Protein AF-A0A926EAJ8-F1 (afdb_monomer_lite)

Sequence (143 aa):
MRILDEQGHELQEQEIDYNTGYVEKEKILVARHKAVEGVEEKGHWETVAEYANGGKDVEWVVDVPGVEEKDAWDEYEDILRFKVFSAEELAQAEITALKQKLSDTDYIAIKIAEGVSTWEEYPEMKVQRQAWRDEINRLEATS

Structure (mmCIF, N/CA/C/O backbone):
data_AF-A0A926EAJ8-F1
#
_entry.id   AF-A0A926EAJ8-F1
#
loop_
_atom_site.group_PDB
_atom_site.id
_atom_site.type_symbol
_atom_site.label_atom_id
_atom_site.label_alt_id
_atom_site.label_comp_id
_atom_site.label_asym_id
_atom_site.label_entity_id
_atom_site.label_seq_id
_atom_site.pdbx_PDB_ins_code
_atom_site.Cartn_x
_atom_site.Cartn_y
_atom_site.Cartn_z
_atom_site.occupancy
_atom_site.B_iso_or_equiv
_atom_site.auth_seq_id
_atom_site.auth_comp_id
_atom_site.auth_asym_id
_atom_site.auth_atom_id
_atom_site.pdbx_PDB_model_num
ATOM 1 N N . MET A 1 1 ? -1.623 -2.623 17.839 1.00 87.94 1 MET A N 1
ATOM 2 C CA . MET A 1 1 ? -2.639 -2.206 16.852 1.00 87.94 1 MET A CA 1
ATOM 3 C C . MET A 1 1 ? -2.772 -3.363 15.886 1.00 87.94 1 MET A C 1
ATOM 5 O O . MET A 1 1 ? -1.735 -3.859 15.459 1.00 87.94 1 MET A O 1
ATOM 9 N N . ARG A 1 2 ? -3.987 -3.863 15.660 1.00 94.31 2 ARG A N 1
ATOM 10 C CA . ARG A 1 2 ? -4.218 -5.042 14.813 1.00 94.31 2 ARG A CA 1
ATOM 11 C C . ARG A 1 2 ? -4.124 -4.644 13.344 1.00 94.31 2 ARG A C 1
ATOM 13 O O . ARG A 1 2 ? -4.494 -3.517 13.013 1.00 94.31 2 ARG A O 1
ATOM 20 N N . ILE A 1 3 ? -3.632 -5.545 12.498 1.00 96.50 3 ILE A N 1
ATOM 21 C CA . ILE A 1 3 ? -3.625 -5.358 11.046 1.00 96.50 3 ILE A CA 1
ATOM 22 C C . ILE A 1 3 ? -4.629 -6.330 10.451 1.00 96.50 3 ILE A C 1
ATOM 24 O O . ILE A 1 3 ? -4.547 -7.522 10.724 1.00 96.50 3 ILE A O 1
ATOM 28 N N . LEU A 1 4 ? -5.580 -5.826 9.675 1.00 96.88 4 LEU A N 1
ATOM 29 C CA . LEU A 1 4 ? -6.598 -6.635 9.021 1.00 96.88 4 LEU A CA 1
ATOM 30 C C . LEU A 1 4 ? -6.480 -6.514 7.500 1.00 96.88 4 LEU A C 1
ATOM 32 O O . LEU A 1 4 ? -6.187 -5.431 6.997 1.00 96.88 4 LEU A O 1
ATOM 36 N N . ASP A 1 5 ? -6.756 -7.589 6.769 1.00 95.62 5 ASP A N 1
ATOM 37 C CA . ASP A 1 5 ? -6.962 -7.539 5.318 1.00 95.62 5 ASP A CA 1
ATOM 38 C C . ASP A 1 5 ? -8.300 -6.856 4.959 1.00 95.62 5 ASP A C 1
ATOM 40 O O . ASP A 1 5 ? -9.076 -6.443 5.830 1.00 95.62 5 ASP A O 1
ATOM 44 N N . GLU A 1 6 ? -8.598 -6.729 3.667 1.00 92.69 6 GLU A N 1
ATOM 45 C CA . GLU A 1 6 ? -9.850 -6.132 3.180 1.00 92.69 6 GLU A CA 1
ATOM 46 C C . GLU A 1 6 ? -11.105 -6.933 3.565 1.00 92.69 6 GLU A C 1
ATOM 48 O O . GLU A 1 6 ? -12.206 -6.383 3.601 1.00 92.69 6 GLU A O 1
ATOM 53 N N . GLN A 1 7 ? -10.956 -8.220 3.883 1.00 93.81 7 GLN A N 1
ATOM 54 C CA . GLN A 1 7 ? -12.033 -9.111 4.310 1.00 93.81 7 GLN A CA 1
ATOM 55 C C . GLN A 1 7 ? -12.205 -9.143 5.841 1.00 93.81 7 GLN A C 1
ATOM 57 O O . GLN A 1 7 ? -13.194 -9.684 6.336 1.00 93.81 7 GLN A O 1
ATOM 62 N N . GLY A 1 8 ? -11.290 -8.525 6.595 1.00 93.12 8 GLY A N 1
ATOM 63 C CA . GLY A 1 8 ? -11.295 -8.483 8.055 1.00 93.12 8 GLY A CA 1
ATOM 64 C C . GLY A 1 8 ? -10.521 -9.609 8.742 1.00 93.12 8 GLY A C 1
ATOM 65 O O . GLY A 1 8 ? -10.629 -9.730 9.963 1.00 93.12 8 GLY A O 1
ATOM 66 N N . HIS A 1 9 ? -9.747 -10.417 8.015 1.00 94.81 9 HIS A N 1
ATOM 67 C CA . HIS A 1 9 ? -8.840 -11.384 8.631 1.00 94.81 9 HIS A CA 1
ATOM 68 C C . HIS A 1 9 ? -7.605 -10.687 9.179 1.00 94.81 9 HIS A C 1
ATOM 70 O O . HIS A 1 9 ? -7.073 -9.760 8.576 1.00 94.81 9 HIS A O 1
ATOM 76 N N . GLU A 1 10 ? -7.140 -11.153 10.330 1.00 95.88 10 GLU A N 1
ATOM 77 C CA . GLU A 1 10 ? -5.962 -10.597 10.977 1.00 95.88 10 GLU A CA 1
ATOM 78 C C . GLU A 1 10 ? -4.683 -11.102 10.310 1.00 95.88 10 GLU A C 1
ATOM 80 O O . GLU A 1 10 ? -4.503 -12.306 10.139 1.00 95.88 10 GLU A O 1
ATOM 85 N N . LEU A 1 11 ? -3.812 -10.163 9.948 1.00 95.75 11 LEU A N 1
ATOM 86 C CA . LEU A 1 11 ? -2.519 -10.406 9.323 1.00 95.75 11 LEU A CA 1
ATOM 87 C C . LEU A 1 11 ? -1.394 -10.119 10.316 1.00 95.75 11 LEU A C 1
ATOM 89 O O . LEU A 1 11 ? -1.454 -9.161 11.094 1.00 95.75 11 LEU A O 1
ATOM 93 N N . GLN A 1 12 ? -0.334 -10.916 10.251 1.00 95.25 12 GLN A N 1
ATOM 94 C CA . GLN A 1 12 ? 0.931 -10.599 10.901 1.00 95.25 12 GLN A CA 1
ATOM 95 C C . GLN A 1 12 ? 1.746 -9.639 10.036 1.00 95.25 12 GLN A C 1
ATOM 97 O O . GLN A 1 12 ? 1.684 -9.664 8.810 1.00 95.25 12 GLN A O 1
ATOM 102 N N . GLU A 1 13 ? 2.587 -8.821 10.667 1.00 89.94 13 GLU A N 1
ATOM 103 C CA . GLU A 1 13 ? 3.431 -7.859 9.947 1.00 89.94 13 GLU A CA 1
ATOM 104 C C . GLU A 1 13 ? 4.377 -8.538 8.939 1.00 89.94 13 GLU A C 1
ATOM 106 O O . GLU A 1 13 ? 4.680 -7.968 7.896 1.00 89.94 13 GLU A O 1
ATOM 111 N N . GLN A 1 14 ? 4.801 -9.780 9.205 1.00 93.06 14 GLN A N 1
ATOM 112 C CA . GLN A 1 14 ? 5.658 -10.555 8.300 1.00 93.06 14 GLN A CA 1
ATOM 113 C C . GLN A 1 14 ? 4.928 -11.079 7.054 1.00 93.06 14 GLN A C 1
ATOM 115 O O . GLN A 1 14 ? 5.586 -11.489 6.102 1.00 93.06 14 GLN A O 1
ATOM 120 N N . GLU A 1 15 ? 3.594 -11.099 7.059 1.00 90.69 15 GLU A N 1
ATOM 121 C CA . GLU A 1 15 ? 2.772 -11.572 5.936 1.00 90.69 15 GLU A CA 1
ATOM 122 C C . GLU A 1 15 ? 2.474 -10.454 4.925 1.00 90.69 15 GLU A C 1
ATOM 124 O O . GLU A 1 15 ? 1.954 -10.718 3.842 1.00 90.69 15 GLU A O 1
ATOM 129 N N . ILE A 1 16 ? 2.814 -9.206 5.260 1.00 93.06 16 ILE A N 1
ATOM 130 C CA . ILE A 1 16 ? 2.523 -8.028 4.444 1.00 93.06 16 ILE A CA 1
ATOM 131 C C . ILE A 1 16 ? 3.627 -7.821 3.408 1.00 93.06 16 ILE A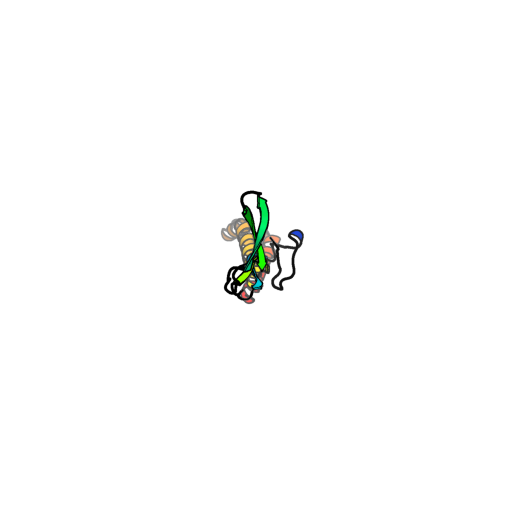 C 1
ATOM 133 O O . ILE A 1 16 ? 4.770 -7.511 3.748 1.00 93.06 16 ILE A O 1
ATOM 137 N N . ASP A 1 17 ? 3.264 -7.909 2.129 1.00 93.50 17 ASP A N 1
ATOM 138 C CA . ASP A 1 17 ? 4.128 -7.479 1.032 1.00 93.50 17 ASP A CA 1
ATOM 139 C C . ASP A 1 17 ? 3.763 -6.060 0.580 1.00 93.50 17 ASP A C 1
ATOM 141 O O . ASP A 1 17 ? 2.806 -5.842 -0.170 1.00 93.50 17 ASP A O 1
ATOM 145 N N . TYR A 1 18 ? 4.574 -5.089 0.999 1.00 91.69 18 TYR A N 1
ATOM 146 C CA . TYR A 1 18 ? 4.423 -3.676 0.639 1.00 91.69 18 TYR A CA 1
ATOM 147 C C . TYR A 1 18 ? 4.667 -3.372 -0.849 1.00 91.69 18 TYR A C 1
ATOM 149 O O . TYR A 1 18 ? 4.393 -2.261 -1.295 1.00 91.69 18 TYR A O 1
ATOM 157 N N . ASN A 1 19 ? 5.158 -4.330 -1.642 1.00 90.56 19 ASN A N 1
ATOM 158 C CA . ASN A 1 19 ? 5.197 -4.183 -3.101 1.00 90.56 19 ASN A CA 1
ATOM 159 C C . ASN A 1 19 ? 3.827 -4.449 -3.740 1.00 90.56 19 ASN A C 1
ATOM 161 O O . ASN A 1 19 ? 3.594 -4.060 -4.881 1.00 90.56 19 ASN A O 1
ATOM 165 N N . THR A 1 20 ? 2.929 -5.120 -3.014 1.00 91.81 20 THR A N 1
ATOM 166 C CA . THR A 1 20 ? 1.592 -5.497 -3.495 1.00 91.81 20 THR A CA 1
ATOM 167 C C . THR A 1 20 ? 0.479 -4.654 -2.891 1.00 91.81 20 THR A C 1
ATOM 169 O O . THR A 1 20 ? -0.654 -4.739 -3.351 1.00 91.81 20 THR A O 1
ATOM 172 N N . GLY A 1 21 ? 0.777 -3.824 -1.894 1.00 94.88 21 GLY A N 1
ATOM 173 C CA . GLY A 1 21 ? -0.218 -2.991 -1.240 1.00 94.88 21 GLY A CA 1
ATOM 174 C C . GLY A 1 21 ? 0.367 -2.081 -0.172 1.00 94.88 21 GLY A C 1
ATOM 175 O O . GLY A 1 21 ? 1.579 -1.915 -0.046 1.00 94.88 21 GLY A O 1
ATOM 176 N N . TYR A 1 22 ? -0.512 -1.500 0.633 1.00 94.88 22 TYR A N 1
ATOM 177 C CA . TYR A 1 22 ? -0.151 -0.588 1.711 1.00 94.88 22 TYR A CA 1
ATOM 178 C C . TYR A 1 22 ? -1.090 -0.741 2.905 1.00 94.88 22 TYR A C 1
ATOM 180 O O . TYR A 1 22 ? -2.172 -1.312 2.803 1.00 94.88 22 TYR A O 1
ATOM 188 N N . VAL A 1 23 ? -0.672 -0.224 4.060 1.00 96.38 23 VAL A N 1
ATOM 189 C CA . VAL A 1 23 ? -1.501 -0.197 5.269 1.00 96.38 23 VAL A CA 1
ATOM 190 C C . VAL A 1 23 ? -2.069 1.198 5.504 1.00 96.38 23 VAL A C 1
ATOM 192 O O . VAL A 1 23 ? -1.359 2.198 5.400 1.00 96.38 23 VAL A O 1
ATOM 195 N N . GLU A 1 24 ? -3.345 1.272 5.860 1.00 96.75 24 GLU A N 1
ATOM 196 C CA . GLU A 1 24 ? -4.050 2.514 6.174 1.00 96.75 24 GLU A CA 1
ATOM 197 C C . GLU A 1 24 ? -4.682 2.435 7.567 1.00 96.75 24 GLU A C 1
ATOM 199 O O . GLU A 1 24 ? -5.133 1.378 7.993 1.00 96.75 24 GLU A O 1
ATOM 204 N N . LYS A 1 25 ? -4.717 3.545 8.312 1.00 97.44 25 LYS A N 1
ATOM 205 C CA . LYS A 1 25 ? -5.389 3.580 9.619 1.00 97.44 25 LYS A CA 1
ATOM 206 C C . LYS A 1 25 ? -6.901 3.598 9.436 1.00 97.44 25 LYS A C 1
ATOM 208 O O . LYS A 1 25 ? -7.422 4.434 8.704 1.00 97.44 25 LYS A O 1
ATOM 213 N N . GLU A 1 26 ? -7.599 2.751 10.175 1.00 97.06 26 GLU A N 1
ATOM 214 C CA . GLU A 1 26 ? -9.057 2.641 10.129 1.00 97.06 26 GLU A CA 1
ATOM 215 C C . GLU A 1 26 ? -9.615 2.429 11.543 1.00 97.06 26 GLU A C 1
ATOM 217 O O . GLU A 1 26 ? -8.890 2.025 12.451 1.00 97.06 26 GLU A O 1
ATOM 222 N N . LYS A 1 27 ? -10.906 2.714 11.739 1.00 95.94 27 LYS A N 1
ATOM 223 C CA . LYS A 1 27 ? -11.638 2.367 12.960 1.00 95.94 27 LYS A CA 1
ATOM 224 C C . LYS A 1 27 ? -12.752 1.389 12.630 1.00 95.94 27 LYS A C 1
ATOM 226 O O . LYS A 1 27 ? -13.559 1.677 11.748 1.00 95.94 27 LYS A O 1
ATOM 231 N N . ILE A 1 28 ? -12.841 0.290 13.370 1.00 95.00 28 ILE A N 1
ATOM 232 C CA . ILE A 1 28 ? -13.940 -0.674 13.237 1.00 95.00 28 ILE A CA 1
ATOM 233 C C . ILE A 1 28 ? -14.889 -0.568 14.426 1.00 95.00 28 ILE A C 1
ATOM 235 O O . ILE A 1 28 ? -14.448 -0.374 15.556 1.00 95.00 28 ILE A O 1
ATOM 239 N N . LEU A 1 29 ? -16.194 -0.685 14.174 1.00 95.00 29 LEU A N 1
ATOM 240 C CA . LEU A 1 29 ? -17.206 -0.786 15.225 1.00 95.00 29 LEU A CA 1
ATOM 241 C C . LEU A 1 29 ? -17.125 -2.180 15.856 1.00 95.00 29 LEU A C 1
ATOM 243 O O . LEU A 1 29 ? -17.383 -3.177 15.182 1.00 95.00 29 LEU A O 1
ATOM 247 N N . VAL A 1 30 ? -16.789 -2.243 17.140 1.00 94.50 30 VAL A N 1
ATOM 248 C CA . VAL A 1 30 ? -16.633 -3.498 17.887 1.00 94.50 30 VAL A CA 1
ATOM 249 C C . VAL A 1 30 ? -17.929 -3.882 18.586 1.00 94.50 30 VAL A C 1
ATOM 251 O O . VAL A 1 30 ? -18.328 -5.045 18.564 1.00 94.50 30 VAL A O 1
ATOM 254 N N . ALA A 1 31 ? -18.611 -2.910 19.192 1.00 96.50 31 ALA A N 1
ATOM 255 C CA . ALA A 1 31 ? -19.841 -3.158 19.929 1.00 96.50 31 ALA A CA 1
ATOM 256 C C . ALA A 1 31 ? -20.783 -1.959 19.881 1.00 96.50 31 ALA A C 1
ATOM 258 O O . ALA A 1 31 ? -20.362 -0.804 19.871 1.00 96.50 31 ALA A O 1
ATOM 259 N N . ARG A 1 32 ? -22.082 -2.259 19.895 1.00 96.81 32 ARG A N 1
ATOM 260 C CA . ARG A 1 32 ? -23.144 -1.271 20.059 1.00 96.81 32 ARG A CA 1
ATOM 261 C C . ARG A 1 32 ? -23.805 -1.480 21.408 1.00 96.81 32 ARG A C 1
ATOM 263 O O . ARG A 1 32 ? -24.437 -2.511 21.641 1.00 96.81 32 ARG A O 1
ATOM 270 N N . HIS A 1 33 ? -23.663 -0.498 22.280 1.00 96.31 33 HIS A N 1
ATOM 271 C CA . HIS A 1 33 ? -24.200 -0.515 23.630 1.00 96.31 33 HIS A CA 1
ATOM 272 C C . HIS A 1 33 ? -25.541 0.213 23.653 1.00 96.31 33 HIS A C 1
ATOM 274 O O . HIS A 1 33 ? -25.702 1.284 23.066 1.00 96.31 33 HIS A O 1
ATOM 280 N N . LYS A 1 34 ? -26.542 -0.396 24.294 1.00 96.81 34 LYS A N 1
ATOM 281 C CA . LYS A 1 34 ? -27.858 0.232 24.472 1.00 96.81 34 LYS A CA 1
ATOM 282 C C . LYS A 1 34 ? -27.779 1.315 25.543 1.00 96.81 34 LYS A C 1
ATOM 284 O O . LYS A 1 34 ? -26.877 1.294 26.375 1.00 96.81 34 LYS A O 1
ATOM 289 N N . ALA A 1 35 ? -28.763 2.209 25.535 1.00 96.44 35 ALA A N 1
ATOM 290 C CA . ALA A 1 35 ? -28.943 3.139 26.634 1.00 96.44 35 ALA A CA 1
ATOM 291 C C . ALA A 1 35 ? -29.136 2.364 27.947 1.00 96.44 35 ALA A C 1
ATOM 293 O O . ALA A 1 35 ? -29.818 1.334 27.981 1.00 96.44 35 ALA A O 1
ATOM 294 N N . VAL A 1 36 ? -28.504 2.860 29.000 1.00 94.19 36 VAL A N 1
ATOM 295 C CA . VAL A 1 36 ? -28.632 2.384 30.371 1.00 94.19 36 VAL A CA 1
ATOM 296 C C . VAL A 1 36 ? -29.483 3.408 31.102 1.00 94.19 36 VAL A C 1
ATOM 298 O O . VAL A 1 36 ? -29.082 4.562 31.218 1.00 94.19 36 VAL A O 1
ATOM 301 N N . GLU A 1 37 ? -30.659 2.996 31.568 1.00 92.75 37 GLU A N 1
ATOM 302 C CA . GLU A 1 37 ? -31.508 3.856 32.392 1.00 92.75 37 GLU A CA 1
ATOM 303 C C . GLU A 1 37 ? -30.858 4.073 33.759 1.00 92.75 37 GLU A C 1
ATOM 305 O O . GLU A 1 37 ? -30.349 3.132 34.378 1.00 92.75 37 GLU A O 1
ATOM 310 N N . GLY A 1 38 ? -30.888 5.319 34.229 1.00 93.06 38 GLY A N 1
ATOM 311 C CA . GLY A 1 38 ? -30.395 5.659 35.553 1.00 93.06 38 GLY A CA 1
ATOM 312 C C . GLY A 1 38 ? -31.254 5.022 36.643 1.00 93.06 38 GLY A C 1
ATOM 313 O O . GLY A 1 38 ? -32.483 5.087 36.607 1.00 93.06 38 GLY A O 1
ATOM 314 N N . VAL A 1 39 ? -30.604 4.427 37.638 1.00 93.38 39 VAL A N 1
ATOM 315 C CA . VAL A 1 39 ? -31.256 3.882 38.830 1.00 93.38 39 VAL A CA 1
ATOM 316 C C . VAL A 1 39 ? -30.685 4.609 40.034 1.00 93.38 39 VAL A C 1
ATOM 318 O O . VAL A 1 39 ? -29.479 4.580 40.256 1.00 93.38 39 VAL A O 1
ATOM 321 N N . GLU A 1 40 ? -31.536 5.271 40.814 1.00 92.38 40 GLU A N 1
ATOM 322 C CA . GLU A 1 40 ? -31.097 5.890 42.066 1.00 92.38 40 GLU A CA 1
ATOM 323 C C . GLU A 1 40 ? -30.667 4.825 43.080 1.00 92.38 40 GLU A C 1
ATOM 325 O O . GLU A 1 40 ? -31.296 3.766 43.192 1.00 92.38 40 GLU A O 1
ATOM 330 N N . GLU A 1 41 ? -29.613 5.132 43.838 1.00 96.31 41 GLU A N 1
ATOM 331 C CA . GLU A 1 41 ? -29.167 4.289 44.941 1.00 96.31 41 GLU A CA 1
ATOM 332 C C . GLU A 1 41 ? -30.266 4.176 45.998 1.00 96.31 41 GLU A C 1
ATOM 334 O O . GLU A 1 41 ? -30.883 5.167 46.398 1.00 96.31 41 GLU A O 1
ATOM 339 N N . LYS A 1 42 ? -30.500 2.952 46.471 1.00 95.75 42 LYS A N 1
ATOM 340 C CA . LYS A 1 42 ? -31.436 2.687 47.562 1.00 95.75 42 LYS A CA 1
ATOM 341 C C . LYS A 1 42 ? -30.718 1.957 48.673 1.00 95.75 42 LYS A C 1
ATOM 343 O O . LYS A 1 42 ? -29.955 1.029 48.423 1.00 95.75 42 LYS A O 1
ATOM 348 N N . GLY A 1 43 ? -31.014 2.361 49.894 1.00 94.75 43 GLY A N 1
ATOM 349 C CA . GLY A 1 43 ? -30.442 1.776 51.087 1.00 94.75 43 GLY A CA 1
ATOM 350 C C . GLY A 1 43 ? -31.254 2.128 52.317 1.00 94.75 43 GLY A C 1
ATOM 351 O O . GLY A 1 43 ? -32.328 2.740 52.238 1.00 94.75 43 GLY A O 1
ATOM 352 N N . HIS A 1 44 ? -30.718 1.743 53.462 1.00 96.56 44 HIS A N 1
ATOM 353 C CA . HIS A 1 44 ? -31.284 2.051 54.760 1.00 96.56 44 HIS A CA 1
ATOM 354 C C . HIS A 1 44 ? -30.177 2.318 55.780 1.00 96.56 44 HIS A C 1
ATOM 356 O O . HIS A 1 44 ? -29.020 1.958 55.592 1.00 96.56 44 HIS A O 1
ATOM 362 N N . TRP A 1 45 ? -30.538 2.992 56.869 1.00 95.81 45 TRP A N 1
ATOM 363 C CA . TRP A 1 45 ? -29.615 3.264 57.965 1.00 95.81 45 TRP A CA 1
ATOM 364 C C . TRP A 1 45 ? -29.635 2.105 58.960 1.00 95.81 45 TRP A C 1
ATOM 366 O O . TRP A 1 45 ? -30.674 1.842 59.571 1.00 95.81 45 TRP A O 1
ATOM 376 N N . GLU A 1 46 ? -28.496 1.451 59.165 1.00 94.56 46 GLU A N 1
ATOM 377 C CA . GLU A 1 46 ? -28.317 0.453 60.220 1.00 94.56 46 GLU A CA 1
ATOM 378 C C . GLU A 1 46 ? -27.563 1.048 61.405 1.00 94.56 46 GLU A C 1
ATOM 380 O O . GLU A 1 46 ? -26.627 1.827 61.251 1.00 94.56 46 GLU A O 1
ATOM 385 N N . THR A 1 47 ? -27.983 0.690 62.620 1.00 94.88 47 THR A N 1
ATOM 386 C CA . THR A 1 47 ? -27.272 1.099 63.836 1.00 94.88 47 THR A CA 1
ATOM 387 C C . THR A 1 47 ? -26.067 0.194 64.046 1.00 94.88 47 THR A C 1
ATOM 389 O O . THR A 1 47 ? -26.227 -1.007 64.248 1.00 94.88 47 THR A O 1
ATOM 392 N N . VAL A 1 48 ? -24.876 0.786 64.064 1.00 94.12 48 VAL A N 1
ATOM 393 C CA . VAL A 1 48 ? -23.605 0.072 64.256 1.00 94.12 48 VAL A CA 1
ATOM 394 C C . VAL A 1 48 ? -23.094 0.158 65.695 1.00 94.12 48 VAL A C 1
ATOM 396 O O . VAL A 1 48 ? -22.383 -0.737 66.149 1.00 94.12 48 VAL A O 1
ATOM 399 N N . ALA A 1 49 ? -23.498 1.183 66.453 1.00 91.00 49 ALA A N 1
ATOM 400 C CA . ALA A 1 49 ? -23.200 1.292 67.880 1.00 91.00 49 ALA A CA 1
ATOM 401 C C . ALA A 1 49 ? -24.309 2.029 68.641 1.00 91.00 49 ALA A C 1
ATOM 403 O O . ALA A 1 49 ? -24.903 2.979 68.134 1.00 91.00 49 ALA A O 1
ATOM 404 N N . GLU A 1 50 ? -24.562 1.614 69.883 1.00 91.50 50 GLU A N 1
ATOM 405 C CA . GLU A 1 50 ? -25.492 2.273 70.804 1.00 91.50 50 GLU A CA 1
ATOM 406 C C . GLU A 1 50 ? -24.811 2.502 72.158 1.00 91.50 50 GLU A C 1
ATOM 408 O O . GLU A 1 50 ? -24.173 1.607 72.719 1.00 91.50 50 GLU A O 1
ATOM 413 N N . TYR A 1 51 ? -24.937 3.720 72.678 1.00 93.75 51 TYR A N 1
ATOM 414 C CA . TYR A 1 51 ? -24.237 4.182 73.872 1.00 93.75 51 TYR A CA 1
ATOM 415 C C . TYR A 1 51 ? -25.194 4.345 75.059 1.00 93.75 51 TYR A C 1
ATOM 417 O O . TYR A 1 51 ? -26.385 4.603 74.904 1.00 93.75 51 TYR A O 1
ATOM 425 N N . ALA A 1 52 ? -24.664 4.263 76.284 1.00 87.00 52 ALA A N 1
ATOM 426 C CA . ALA A 1 52 ? -25.457 4.323 77.520 1.00 87.00 52 ALA A CA 1
ATOM 427 C C . ALA A 1 52 ? -26.225 5.647 77.735 1.00 87.00 52 ALA A C 1
ATOM 429 O O . ALA A 1 52 ? -27.150 5.700 78.541 1.00 87.00 52 ALA A O 1
ATOM 430 N N . ASN A 1 53 ? -25.856 6.714 77.021 1.00 90.38 53 ASN A N 1
ATOM 431 C CA . ASN A 1 53 ? -26.571 7.994 77.002 1.00 90.38 53 ASN A CA 1
ATOM 432 C C . ASN A 1 53 ? -27.736 8.029 75.987 1.00 90.38 53 ASN A C 1
ATOM 434 O O . ASN A 1 53 ? -28.363 9.075 75.833 1.00 90.38 53 ASN A O 1
ATOM 438 N N . GLY A 1 54 ? -28.008 6.919 75.291 1.00 87.88 54 GLY A N 1
ATOM 439 C CA . GLY A 1 54 ? -29.030 6.805 74.250 1.00 87.88 54 GLY A CA 1
ATOM 440 C C . GLY A 1 54 ? -28.588 7.280 72.861 1.00 87.88 54 GLY A C 1
ATOM 441 O O . GLY A 1 54 ? -29.411 7.295 71.948 1.00 87.88 54 GLY A O 1
ATOM 442 N N . GLY A 1 55 ? -27.321 7.674 72.679 1.00 93.31 55 GLY A N 1
ATOM 443 C CA . GLY A 1 55 ? -26.765 7.998 71.362 1.00 93.31 55 GLY A CA 1
ATOM 444 C C . GLY A 1 55 ? -26.580 6.747 70.502 1.00 93.31 55 GLY A C 1
ATOM 445 O O . GLY A 1 55 ? -26.257 5.681 71.029 1.00 93.31 55 GLY A O 1
ATOM 446 N N . LYS A 1 56 ? -26.769 6.880 69.186 1.00 93.56 56 LYS A N 1
ATOM 447 C CA . LYS A 1 56 ? -26.595 5.799 68.210 1.00 93.56 56 LYS A CA 1
ATOM 448 C C . LYS A 1 56 ? -25.743 6.278 67.047 1.00 93.56 56 LYS A C 1
ATOM 450 O O . LYS A 1 56 ? -26.034 7.335 66.490 1.00 93.56 56 LYS A O 1
ATOM 455 N N . ASP A 1 57 ? -24.755 5.476 66.675 1.00 95.69 57 ASP A N 1
ATOM 456 C CA . ASP A 1 57 ? -24.051 5.633 65.407 1.00 95.69 57 ASP A CA 1
ATOM 457 C C . ASP A 1 57 ? -24.782 4.801 64.359 1.00 95.69 57 ASP A C 1
ATOM 459 O O . ASP A 1 57 ? -25.088 3.625 64.587 1.00 95.69 57 ASP A O 1
ATOM 463 N N . VAL A 1 58 ? -25.083 5.427 63.225 1.00 95.25 58 VAL A N 1
ATOM 464 C CA . VAL A 1 58 ? -25.746 4.779 62.096 1.00 95.25 58 VAL A CA 1
ATOM 465 C C . VAL A 1 58 ? -24.865 4.837 60.861 1.00 95.25 58 VAL A C 1
ATOM 467 O O . VAL A 1 58 ? -24.174 5.829 60.629 1.00 95.25 58 VAL A O 1
ATOM 470 N N . GLU A 1 59 ? -24.921 3.782 60.063 1.00 95.88 59 GLU A N 1
ATOM 471 C CA . GLU A 1 59 ? -24.239 3.671 58.781 1.00 95.88 59 GLU A CA 1
ATOM 472 C C . GLU A 1 59 ? -25.268 3.426 57.677 1.00 95.88 59 GLU A C 1
ATOM 474 O O . GLU A 1 59 ? -26.288 2.772 57.898 1.00 95.88 59 GLU A O 1
ATOM 479 N N . TRP A 1 60 ? -25.039 4.010 5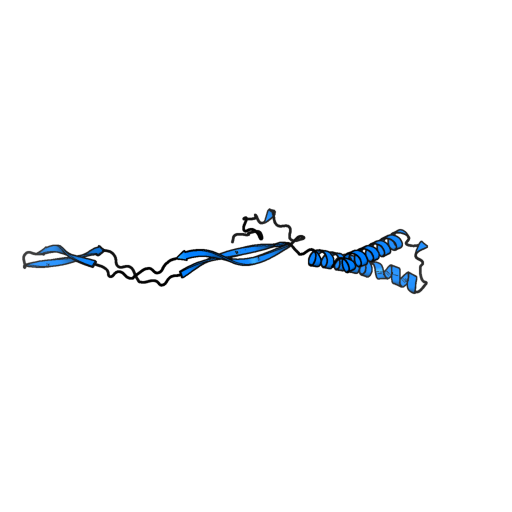6.502 1.00 94.94 60 TRP A N 1
ATOM 480 C CA . TRP A 1 60 ? -25.893 3.794 55.340 1.00 94.94 60 TRP A CA 1
ATOM 481 C C . TRP A 1 60 ? -25.484 2.497 54.657 1.00 94.94 60 TRP A C 1
ATOM 483 O O . TRP A 1 60 ? -24.375 2.387 54.136 1.00 94.94 60 TRP A O 1
ATOM 493 N N . VAL A 1 61 ? -26.388 1.525 54.651 1.00 95.25 61 VAL A N 1
ATOM 494 C CA . VAL A 1 61 ? -26.209 0.253 53.959 1.00 95.25 61 VAL A CA 1
ATOM 495 C C . VAL A 1 61 ? -26.936 0.334 52.627 1.00 95.25 61 VAL A C 1
ATOM 497 O O . VAL A 1 61 ? -28.150 0.527 52.574 1.00 95.25 61 VAL A O 1
ATOM 500 N N . VAL A 1 62 ? -26.174 0.209 51.543 1.00 96.00 62 VAL A N 1
ATOM 501 C CA . VAL A 1 62 ? -26.698 0.243 50.176 1.00 96.00 62 VAL A CA 1
ATOM 502 C C . VAL A 1 62 ? -27.283 -1.122 49.816 1.00 96.00 62 VAL A C 1
ATOM 504 O O . VAL A 1 62 ? -26.552 -2.107 49.728 1.00 96.00 62 VAL A O 1
ATOM 507 N N . ASP A 1 63 ? -28.589 -1.170 49.562 1.00 94.81 63 ASP A N 1
ATOM 508 C CA . ASP A 1 63 ? -29.307 -2.377 49.129 1.00 94.81 63 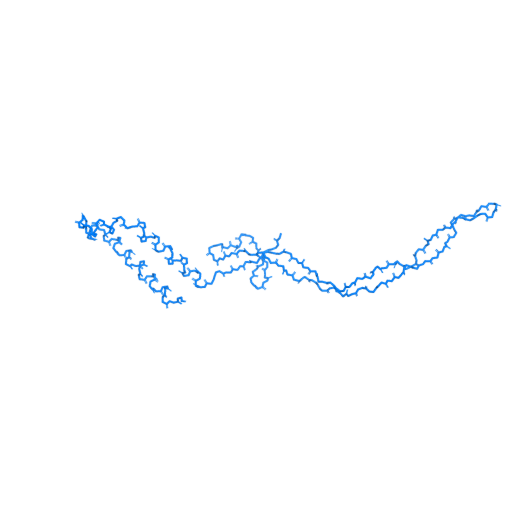ASP A CA 1
ATOM 509 C C . ASP A 1 63 ? -29.285 -2.532 47.603 1.00 94.81 63 ASP A C 1
ATOM 511 O O . ASP A 1 63 ? -29.152 -3.636 47.071 1.00 94.81 63 ASP A O 1
ATOM 515 N N . VAL A 1 64 ? -29.428 -1.415 46.883 1.00 93.69 64 VAL A N 1
ATOM 516 C CA . VAL A 1 64 ? -29.359 -1.351 45.421 1.00 93.69 64 VAL A CA 1
ATOM 517 C C . VAL A 1 64 ? -28.389 -0.239 45.046 1.00 93.69 64 VAL A C 1
ATOM 519 O O . VAL A 1 64 ? -28.675 0.924 45.345 1.00 93.69 64 VAL A O 1
ATOM 522 N N . PRO A 1 65 ? -27.260 -0.562 44.394 1.00 94.00 65 PRO A N 1
ATOM 523 C CA . PRO A 1 65 ? -26.309 0.452 43.977 1.00 94.00 65 PRO A CA 1
ATOM 524 C C . PRO A 1 65 ? -26.942 1.367 42.934 1.00 94.00 65 PRO A C 1
ATOM 526 O O . PRO A 1 65 ? -27.655 0.908 42.037 1.00 94.00 65 PRO A O 1
ATOM 529 N N . GLY A 1 66 ? -26.652 2.660 43.044 1.00 93.62 66 GLY A N 1
ATOM 530 C CA . GLY A 1 66 ? -27.028 3.610 42.010 1.00 93.62 66 GLY A CA 1
ATOM 531 C C . GLY A 1 66 ? -26.278 3.327 40.708 1.00 93.62 66 GLY A C 1
ATOM 532 O O . GLY A 1 66 ? -25.091 2.994 40.720 1.00 93.62 66 GLY A O 1
ATOM 533 N N . VAL A 1 67 ? -26.963 3.468 39.578 1.00 94.38 67 VAL A N 1
ATOM 534 C CA . VAL A 1 67 ? -26.375 3.392 38.238 1.00 94.38 67 VAL A CA 1
ATOM 535 C C . VAL A 1 67 ? -26.683 4.697 37.529 1.00 94.38 67 VAL A C 1
ATOM 537 O O . VAL A 1 67 ? -27.840 5.102 37.453 1.00 94.38 67 VAL A O 1
ATOM 540 N N . GLU A 1 68 ? -25.654 5.365 37.020 1.00 93.50 68 GLU A N 1
ATOM 541 C CA . GLU A 1 68 ? -25.848 6.572 36.222 1.00 93.50 68 GLU A CA 1
ATOM 542 C C . GLU A 1 68 ? -26.474 6.236 34.869 1.00 93.50 68 GLU A C 1
ATOM 544 O O . GLU A 1 68 ? -26.126 5.237 34.231 1.00 93.50 68 GLU A O 1
ATOM 549 N N . GLU A 1 69 ? -27.371 7.111 34.422 1.00 95.19 69 GLU A N 1
ATOM 550 C CA . GLU A 1 69 ? -27.933 7.046 33.082 1.00 95.19 69 GLU A CA 1
ATOM 551 C C . GLU A 1 69 ? -26.832 7.245 32.035 1.00 95.19 69 GLU A C 1
ATOM 553 O O . GLU A 1 69 ? -25.976 8.126 32.160 1.00 95.19 69 GLU A O 1
ATOM 558 N N . LYS A 1 70 ? -26.852 6.418 30.990 1.00 94.56 70 LYS A N 1
ATOM 559 C CA . LYS A 1 70 ? -25.971 6.556 29.829 1.00 94.56 70 LYS A CA 1
ATOM 560 C C . LYS A 1 70 ? -26.783 6.367 28.565 1.00 94.56 70 LYS A C 1
ATOM 562 O O . LYS A 1 70 ? -27.417 5.330 28.393 1.00 94.56 70 LYS A O 1
ATOM 567 N N . ASP A 1 71 ? -26.717 7.329 27.655 1.00 97.00 71 ASP A N 1
ATOM 568 C CA . ASP A 1 71 ? -27.262 7.163 26.308 1.00 97.00 71 ASP A CA 1
ATOM 569 C C . ASP A 1 71 ? -26.573 6.018 25.571 1.00 97.00 71 ASP A C 1
ATOM 571 O O . ASP A 1 71 ? -25.441 5.675 25.889 1.00 97.00 71 ASP A O 1
ATOM 575 N N . ALA A 1 72 ? -27.232 5.448 24.559 1.00 96.94 72 ALA A N 1
ATOM 576 C CA . ALA A 1 72 ? -26.645 4.408 23.716 1.00 96.94 72 ALA A CA 1
ATOM 577 C C . ALA A 1 72 ? -25.336 4.887 23.060 1.00 96.94 72 ALA A C 1
ATOM 579 O O . ALA A 1 72 ? -25.284 5.989 22.510 1.00 96.94 72 ALA A O 1
ATOM 580 N N . TRP A 1 73 ? -24.303 4.041 23.065 1.00 95.94 73 TRP A N 1
ATOM 581 C CA . TRP A 1 73 ? -22.988 4.386 22.521 1.00 95.94 73 TRP A CA 1
ATOM 582 C C . TRP A 1 73 ? -22.394 3.271 21.667 1.00 95.94 73 TRP A C 1
ATOM 584 O O . TRP A 1 73 ? -22.646 2.083 21.869 1.00 95.94 73 TRP A O 1
ATOM 594 N N . ASP A 1 74 ? -21.570 3.681 20.713 1.00 98.25 74 ASP A N 1
ATOM 595 C CA . ASP A 1 74 ? -20.825 2.796 19.830 1.00 98.25 74 ASP A CA 1
ATOM 596 C C . ASP A 1 74 ? -19.363 2.732 20.299 1.00 98.25 74 ASP A C 1
ATOM 598 O O . ASP A 1 74 ? -18.733 3.759 20.562 1.00 98.25 74 ASP A O 1
ATOM 602 N N . GLU A 1 75 ? -18.821 1.523 20.414 1.00 97.19 75 GLU A N 1
ATOM 603 C CA . GLU A 1 75 ? -17.430 1.263 20.785 1.00 97.19 75 GLU A CA 1
ATOM 604 C C . GLU A 1 75 ? -16.611 0.924 19.539 1.00 97.19 75 GLU A C 1
ATOM 606 O O . GLU A 1 75 ? -16.954 0.002 18.796 1.00 97.19 75 GLU A O 1
ATOM 611 N N . TYR A 1 76 ? -15.521 1.661 19.321 1.00 96.44 76 TYR A N 1
ATOM 612 C CA . TYR A 1 76 ? -14.651 1.520 18.155 1.00 96.44 76 TYR A CA 1
ATOM 613 C C . TYR A 1 76 ? -13.238 1.085 18.555 1.00 96.44 76 TYR A C 1
ATOM 615 O O . TYR A 1 76 ? -12.721 1.526 19.580 1.00 96.44 76 TYR A O 1
ATOM 623 N N . GLU A 1 77 ? -12.584 0.300 17.701 1.00 96.25 77 GLU A N 1
ATOM 624 C CA . GLU A 1 77 ? -11.166 -0.065 17.812 1.00 96.25 77 GLU A CA 1
ATOM 625 C C . GLU A 1 77 ? -10.368 0.551 16.654 1.00 96.25 77 GLU A C 1
ATOM 627 O O . GLU A 1 77 ? -10.786 0.468 15.498 1.00 96.25 77 GLU A O 1
ATOM 632 N N . ASP A 1 78 ? -9.213 1.152 16.964 1.00 97.25 78 ASP A N 1
ATOM 633 C CA . ASP A 1 78 ? -8.248 1.629 15.967 1.00 97.25 78 ASP A CA 1
ATOM 634 C C . ASP A 1 78 ? -7.414 0.455 15.431 1.00 97.25 78 ASP A C 1
ATOM 636 O O . ASP A 1 78 ? -6.733 -0.246 16.188 1.00 97.25 78 ASP A O 1
ATOM 640 N N . ILE A 1 79 ? -7.410 0.283 14.114 1.00 96.62 79 ILE A N 1
ATOM 641 C CA . ILE A 1 79 ? -6.704 -0.786 13.406 1.00 96.62 79 ILE A CA 1
ATOM 642 C C . ILE A 1 79 ? -5.864 -0.227 12.249 1.00 96.62 79 ILE A C 1
ATOM 644 O O . ILE A 1 79 ? -5.966 0.944 11.872 1.00 96.62 79 ILE A O 1
ATOM 648 N N . LEU A 1 80 ? -5.058 -1.099 11.649 1.00 97.62 80 LEU A N 1
ATOM 649 C CA . LEU A 1 80 ? -4.487 -0.908 10.322 1.00 97.62 80 LEU A CA 1
ATOM 650 C C . LEU A 1 80 ? -5.195 -1.841 9.334 1.00 97.62 80 LEU A C 1
ATOM 652 O O . LEU A 1 80 ? -5.365 -3.022 9.612 1.00 97.62 80 LEU A O 1
ATOM 656 N N . ARG A 1 81 ? -5.594 -1.323 8.179 1.00 97.38 81 ARG A N 1
ATOM 657 C CA . ARG A 1 81 ? -6.170 -2.076 7.067 1.00 97.38 81 ARG A CA 1
ATOM 658 C C . ARG A 1 81 ? -5.122 -2.234 5.981 1.00 97.38 81 ARG A C 1
ATOM 660 O O . ARG A 1 81 ? -4.653 -1.227 5.457 1.00 97.38 81 ARG A O 1
ATOM 667 N N . PHE A 1 82 ? -4.761 -3.462 5.635 1.00 97.25 82 PHE A N 1
ATOM 668 C CA . PHE A 1 82 ? -3.965 -3.729 4.446 1.00 97.25 82 PHE A CA 1
ATOM 669 C C . PHE A 1 82 ? -4.863 -3.669 3.208 1.00 97.25 82 PHE A C 1
ATOM 671 O O . PHE A 1 82 ? -5.868 -4.377 3.135 1.00 97.25 82 PHE A O 1
ATOM 678 N N . LYS A 1 83 ? -4.500 -2.807 2.260 1.00 96.06 83 LYS A N 1
ATOM 679 C CA . LYS A 1 83 ? -5.161 -2.622 0.968 1.00 96.06 83 LYS A CA 1
ATOM 680 C C . LYS A 1 83 ? -4.207 -3.029 -0.137 1.00 96.06 83 LYS A C 1
ATOM 682 O O . LYS A 1 83 ? -3.066 -2.566 -0.168 1.00 96.06 83 LYS A O 1
ATOM 687 N N . VAL A 1 84 ? -4.676 -3.891 -1.028 1.00 96.00 84 VAL A N 1
ATOM 688 C CA . VAL A 1 84 ? -3.891 -4.359 -2.174 1.00 96.00 84 VAL A CA 1
ATOM 689 C C . VAL A 1 84 ? -3.947 -3.290 -3.261 1.00 96.00 84 VAL A C 1
ATOM 691 O O . VAL A 1 84 ? -4.999 -2.695 -3.492 1.00 96.00 84 VAL A O 1
ATOM 694 N N . PHE A 1 85 ? -2.825 -3.040 -3.934 1.00 95.50 85 PHE A N 1
ATOM 695 C CA . PHE A 1 85 ? -2.808 -2.154 -5.090 1.00 95.50 85 PHE A CA 1
ATOM 696 C C . PHE A 1 85 ? -3.740 -2.686 -6.175 1.00 95.50 85 PHE A C 1
ATOM 698 O O . PHE A 1 85 ? -3.759 -3.877 -6.502 1.00 95.50 85 PHE A O 1
ATOM 705 N N . SER A 1 86 ? -4.496 -1.775 -6.767 1.00 94.19 86 SER A N 1
ATOM 706 C CA . SER A 1 86 ? -5.288 -2.059 -7.951 1.00 94.19 86 SER A CA 1
ATOM 707 C C . SER A 1 86 ? -4.392 -2.454 -9.129 1.00 94.19 86 SER A C 1
ATOM 709 O O . SER A 1 86 ? -3.200 -2.139 -9.189 1.00 94.19 86 SER A O 1
ATOM 711 N N . ALA A 1 87 ? -4.984 -3.133 -10.115 1.00 93.00 87 ALA A N 1
ATOM 712 C CA . ALA A 1 87 ? -4.275 -3.488 -11.343 1.00 93.00 87 ALA A CA 1
ATOM 713 C C . ALA A 1 87 ? -3.721 -2.249 -12.074 1.00 93.00 87 ALA A C 1
ATOM 715 O O . ALA A 1 87 ? -2.633 -2.314 -12.642 1.00 93.00 87 ALA A O 1
ATOM 716 N N . GLU A 1 88 ? -4.443 -1.127 -12.018 1.00 93.44 88 GLU A N 1
ATOM 717 C CA . GLU A 1 88 ? -4.027 0.164 -12.574 1.00 93.44 88 GLU A CA 1
ATOM 718 C C . GLU A 1 88 ? -2.800 0.728 -11.842 1.00 93.44 88 GLU A C 1
ATOM 720 O O . GLU A 1 88 ? -1.814 1.092 -12.481 1.00 93.44 88 GLU A O 1
ATOM 725 N N . GLU A 1 89 ? -2.799 0.728 -10.506 1.00 94.06 89 GLU A N 1
ATOM 726 C CA . GLU A 1 89 ? -1.652 1.199 -9.715 1.00 94.06 89 GLU A CA 1
ATOM 727 C C . GLU A 1 89 ? -0.396 0.355 -9.966 1.00 94.06 89 GLU A C 1
ATOM 729 O O . GLU A 1 89 ? 0.693 0.904 -10.148 1.00 94.06 89 GLU A O 1
ATOM 734 N N . LEU A 1 90 ? -0.544 -0.972 -10.045 1.00 94.56 90 LEU A N 1
ATOM 735 C CA . LEU A 1 90 ? 0.558 -1.879 -10.379 1.00 94.56 90 LEU A CA 1
ATOM 736 C C . LEU A 1 90 ? 1.083 -1.633 -11.801 1.00 94.56 90 LEU A C 1
ATOM 738 O O . LEU A 1 90 ? 2.298 -1.580 -12.010 1.00 94.56 90 LEU A O 1
ATOM 742 N N . ALA A 1 91 ? 0.189 -1.439 -12.776 1.00 95.19 91 ALA A N 1
ATOM 743 C CA . ALA A 1 91 ? 0.573 -1.117 -14.148 1.00 95.19 91 ALA A CA 1
ATOM 744 C C . ALA A 1 91 ? 1.320 0.222 -14.220 1.00 95.19 91 ALA A C 1
ATOM 746 O O . ALA A 1 91 ? 2.364 0.317 -14.868 1.00 95.19 91 ALA A O 1
ATOM 747 N N . GLN A 1 92 ? 0.842 1.244 -13.510 1.00 95.56 92 GLN A N 1
ATOM 748 C CA . GLN A 1 92 ? 1.473 2.558 -13.470 1.00 95.56 92 GLN A CA 1
ATOM 749 C C . GLN A 1 92 ? 2.849 2.523 -12.787 1.00 95.56 92 GLN A C 1
ATOM 751 O O . GLN A 1 92 ? 3.780 3.206 -13.236 1.00 95.56 92 GLN A O 1
ATOM 756 N N . ALA A 1 93 ? 3.009 1.715 -11.736 1.00 94.44 93 ALA A N 1
ATOM 757 C CA . ALA A 1 93 ? 4.299 1.488 -11.094 1.00 94.44 93 ALA A CA 1
ATOM 758 C C . ALA A 1 93 ? 5.303 0.843 -12.066 1.00 94.44 93 ALA A C 1
ATOM 760 O O . ALA A 1 93 ? 6.419 1.350 -12.220 1.00 94.44 93 ALA A O 1
ATOM 761 N N . GLU A 1 94 ? 4.895 -0.201 -12.796 1.00 96.31 94 GLU A N 1
ATOM 762 C CA . GLU A 1 94 ? 5.756 -0.866 -13.784 1.00 96.31 94 GLU A CA 1
ATOM 763 C C . GLU A 1 94 ? 6.092 0.058 -14.965 1.00 96.31 94 GLU A C 1
ATOM 765 O O . GLU A 1 94 ? 7.258 0.175 -15.345 1.00 96.31 94 GLU A O 1
ATOM 770 N N . ILE A 1 95 ? 5.117 0.805 -15.499 1.00 97.94 95 ILE A N 1
ATOM 771 C CA . ILE A 1 95 ? 5.357 1.818 -16.542 1.00 97.94 95 ILE A CA 1
ATOM 772 C C . ILE A 1 95 ? 6.404 2.832 -16.071 1.00 97.94 95 ILE A C 1
ATOM 774 O O . ILE A 1 95 ? 7.310 3.188 -16.829 1.00 97.94 95 ILE A O 1
ATOM 778 N N . THR A 1 96 ? 6.306 3.294 -14.823 1.00 97.88 96 THR A N 1
ATOM 779 C CA . THR A 1 96 ? 7.265 4.245 -14.245 1.00 97.88 96 THR A CA 1
ATOM 780 C C . THR A 1 96 ? 8.662 3.632 -14.162 1.00 97.88 96 THR A C 1
ATOM 782 O O . THR A 1 96 ? 9.633 4.262 -14.587 1.00 97.88 96 THR A O 1
ATOM 785 N N . ALA A 1 97 ? 8.774 2.383 -13.706 1.00 98.00 97 ALA A N 1
ATOM 786 C CA . ALA A 1 97 ? 10.041 1.660 -13.648 1.00 98.00 97 ALA A CA 1
ATOM 787 C C . ALA A 1 97 ? 10.662 1.446 -15.043 1.00 98.00 97 ALA A C 1
ATOM 789 O O . ALA A 1 97 ? 11.867 1.628 -15.226 1.00 98.00 97 ALA A O 1
ATOM 790 N N . LEU A 1 98 ? 9.859 1.107 -16.055 1.00 98.56 98 LEU A N 1
ATOM 791 C CA . LEU A 1 98 ? 10.315 0.940 -17.439 1.00 98.56 98 LEU A CA 1
ATOM 792 C C . LEU A 1 98 ? 10.742 2.272 -18.072 1.00 98.56 98 LEU A C 1
ATOM 794 O O . LEU A 1 98 ? 11.773 2.331 -18.747 1.00 98.56 98 LEU A O 1
ATOM 798 N N . LYS A 1 99 ? 10.002 3.360 -17.818 1.00 98.38 99 LYS A N 1
ATOM 799 C CA . LYS A 1 99 ? 10.384 4.718 -18.242 1.00 98.38 99 LYS A CA 1
ATOM 800 C C . LYS A 1 99 ? 11.685 5.164 -17.570 1.00 98.38 99 LYS A C 1
ATOM 802 O O . LYS A 1 99 ? 12.518 5.773 -18.238 1.00 98.38 99 LYS A O 1
ATOM 807 N N . GLN A 1 100 ? 11.918 4.788 -16.311 1.00 98.62 100 GLN A N 1
ATOM 808 C CA . GLN A 1 100 ? 13.199 5.031 -15.647 1.00 98.62 100 GLN A CA 1
ATOM 809 C C . GLN A 1 100 ? 14.345 4.261 -16.316 1.00 98.62 100 GLN A C 1
ATOM 811 O O . GLN A 1 100 ? 15.364 4.864 -16.628 1.00 98.62 100 GLN A O 1
ATOM 816 N N . LYS A 1 101 ? 14.169 2.972 -16.644 1.00 98.44 101 LYS A N 1
ATOM 817 C CA . LYS A 1 101 ? 15.186 2.191 -17.383 1.00 98.44 101 LYS A CA 1
ATOM 818 C C . LYS A 1 101 ? 15.517 2.805 -18.750 1.00 98.44 101 LYS A C 1
ATOM 820 O O . LYS A 1 101 ? 16.674 2.798 -19.181 1.00 98.44 101 LYS A O 1
ATOM 825 N N . LEU A 1 102 ? 14.513 3.354 -19.442 1.00 98.44 102 LEU A N 1
ATOM 826 C CA . LEU A 1 102 ? 14.732 4.130 -20.665 1.00 98.44 102 LEU A CA 1
ATOM 827 C C . LEU A 1 102 ? 15.569 5.385 -20.373 1.00 98.44 102 LEU A C 1
ATOM 829 O O . LEU A 1 102 ? 16.584 5.576 -21.035 1.00 98.44 102 LEU A O 1
ATOM 833 N N . SER A 1 103 ? 15.207 6.171 -19.359 1.00 98.31 103 SER A N 1
ATOM 834 C CA . SER A 1 103 ? 15.959 7.363 -18.937 1.00 98.31 103 SER A CA 1
ATOM 835 C C . SER A 1 103 ? 17.421 7.046 -18.584 1.00 98.31 103 SER A C 1
ATOM 837 O O . SER A 1 103 ? 18.347 7.662 -19.109 1.00 98.31 103 SER A O 1
ATOM 839 N N . ASP A 1 104 ? 17.661 5.999 -17.790 1.00 98.19 104 ASP A N 1
A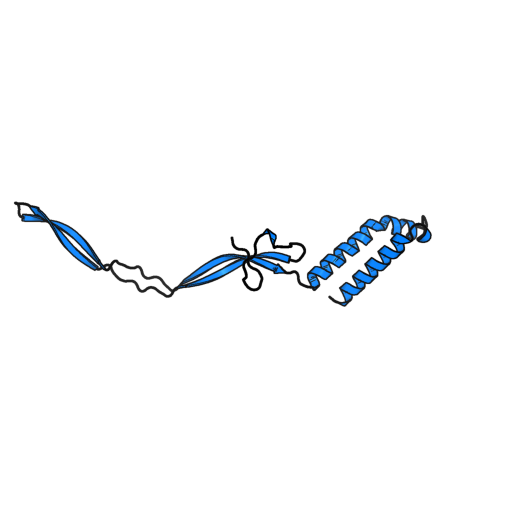TOM 840 C CA . ASP A 1 104 ? 19.003 5.576 -17.359 1.00 98.19 104 ASP A CA 1
ATOM 841 C C . ASP A 1 104 ? 19.913 5.197 -18.539 1.00 98.19 104 ASP A C 1
ATOM 843 O O . ASP A 1 104 ? 21.140 5.266 -18.456 1.00 98.19 104 ASP A O 1
ATOM 847 N N . THR A 1 105 ? 19.314 4.801 -19.665 1.00 97.81 105 THR A N 1
ATOM 848 C CA . THR A 1 105 ? 20.026 4.388 -20.879 1.00 97.81 105 THR A CA 1
ATOM 849 C C . THR A 1 105 ? 19.990 5.451 -21.983 1.00 97.81 105 THR A C 1
ATOM 851 O O . THR A 1 105 ? 20.430 5.193 -23.109 1.00 97.81 105 THR A O 1
ATOM 854 N N . ASP A 1 106 ? 19.536 6.671 -21.678 1.00 97.56 106 ASP A N 1
ATOM 855 C CA . ASP A 1 106 ? 19.438 7.754 -22.659 1.00 97.56 106 ASP A CA 1
ATOM 856 C C . ASP A 1 106 ? 20.793 8.255 -23.144 1.00 97.56 106 ASP A C 1
ATOM 858 O O . ASP A 1 106 ? 20.894 8.671 -24.293 1.00 97.56 106 ASP A O 1
ATOM 862 N N . TYR A 1 107 ? 21.866 8.117 -22.361 1.00 97.50 107 TYR A N 1
ATOM 863 C CA . TYR A 1 107 ? 23.214 8.433 -22.842 1.00 97.50 107 TYR A CA 1
ATOM 864 C C . TYR A 1 107 ? 23.573 7.656 -24.125 1.00 97.50 107 TYR A C 1
ATOM 866 O O . TYR A 1 107 ? 24.091 8.232 -25.082 1.00 97.50 107 TYR A O 1
ATOM 874 N N . ILE A 1 108 ? 23.241 6.359 -24.184 1.00 96.69 108 ILE A N 1
ATOM 875 C CA . ILE A 1 108 ? 23.461 5.524 -25.377 1.00 96.69 108 ILE A CA 1
ATOM 876 C C . ILE A 1 108 ? 22.580 6.016 -26.529 1.00 96.69 108 ILE A C 1
ATOM 878 O O . ILE A 1 108 ? 23.056 6.166 -27.653 1.00 96.69 108 ILE A O 1
ATOM 882 N N . ALA A 1 109 ? 21.305 6.300 -26.252 1.00 96.12 109 ALA A N 1
ATOM 883 C CA . ALA A 1 109 ? 20.374 6.782 -27.265 1.00 96.12 109 ALA A CA 1
ATOM 884 C C . ALA A 1 109 ? 20.798 8.141 -27.852 1.00 96.12 109 ALA A C 1
ATOM 886 O O . ALA A 1 109 ? 20.702 8.326 -29.063 1.00 96.12 109 ALA A O 1
ATOM 887 N N . ILE A 1 110 ? 21.313 9.051 -27.021 1.00 98.00 110 ILE A N 1
ATOM 888 C CA . ILE A 1 110 ? 21.823 10.367 -27.424 1.00 98.00 110 ILE A CA 1
ATOM 889 C C . ILE A 1 110 ? 23.070 10.214 -28.293 1.00 98.00 110 ILE A C 1
ATOM 891 O O . ILE A 1 110 ? 23.086 10.755 -29.393 1.00 98.00 110 ILE A O 1
ATOM 895 N N . LYS A 1 111 ? 24.066 9.410 -27.883 1.00 97.81 111 LYS A N 1
ATOM 896 C CA . LYS A 1 111 ? 25.253 9.141 -28.720 1.00 97.81 111 LYS A CA 1
ATOM 897 C C . LYS A 1 111 ? 24.873 8.646 -30.115 1.00 97.81 111 LYS A C 1
ATOM 899 O O . LYS A 1 111 ? 25.507 9.010 -31.102 1.00 97.81 111 LYS A O 1
ATOM 904 N N . ILE A 1 112 ? 23.854 7.794 -30.191 1.00 97.25 112 ILE A N 1
ATOM 905 C CA . ILE A 1 112 ? 23.366 7.264 -31.464 1.00 97.25 112 ILE A CA 1
ATOM 906 C C . ILE A 1 112 ? 22.634 8.346 -32.267 1.00 97.25 112 ILE A C 1
ATOM 908 O O . ILE A 1 112 ? 22.854 8.462 -33.469 1.00 97.25 112 ILE A O 1
ATOM 912 N N . ALA A 1 113 ? 21.805 9.167 -31.619 1.00 97.06 113 ALA A N 1
ATOM 913 C CA . ALA A 1 113 ? 21.095 10.271 -32.264 1.00 97.06 113 ALA A CA 1
ATOM 914 C C . ALA A 1 113 ? 22.040 11.364 -32.799 1.00 97.06 113 ALA A C 1
ATOM 916 O O . ALA A 1 113 ? 21.786 11.927 -33.860 1.00 97.06 113 ALA A O 1
ATOM 917 N N . GLU A 1 114 ? 23.146 11.630 -32.104 1.00 98.25 114 GLU A N 1
ATOM 918 C CA . GLU A 1 114 ? 24.193 12.575 -32.517 1.00 98.25 114 GLU A CA 1
ATOM 919 C C . GLU A 1 114 ? 25.130 12.008 -33.599 1.00 98.25 114 GLU A C 1
ATOM 921 O O . GLU A 1 114 ? 26.028 12.703 -34.072 1.00 98.25 114 GLU A O 1
ATOM 926 N N . GLY A 1 115 ? 24.948 10.743 -33.998 1.00 97.00 115 GLY A N 1
ATOM 927 C CA . GLY A 1 115 ? 25.802 10.069 -34.978 1.00 97.00 115 GLY A CA 1
ATOM 928 C C . GLY A 1 115 ? 27.198 9.712 -34.456 1.00 97.00 115 GLY A C 1
ATOM 929 O O . GLY A 1 115 ? 28.069 9.351 -35.244 1.00 97.00 115 GLY A O 1
ATOM 930 N N . VAL A 1 116 ? 27.420 9.799 -33.141 1.00 97.81 116 VAL A N 1
ATOM 931 C CA . VAL A 1 116 ? 28.678 9.425 -32.470 1.00 97.81 116 VAL A CA 1
ATOM 932 C C . VAL A 1 116 ? 28.824 7.903 -32.364 1.00 97.81 116 VAL A C 1
ATOM 934 O O . VAL A 1 116 ? 29.940 7.393 -32.332 1.00 97.81 116 VAL A O 1
ATOM 937 N N . SER A 1 117 ? 27.702 7.185 -32.308 1.00 96.38 117 SER A N 1
ATOM 938 C CA . SER A 1 117 ? 27.628 5.723 -32.225 1.00 96.38 117 SER A CA 1
ATOM 939 C C . SER A 1 117 ? 26.492 5.178 -33.089 1.00 96.38 117 SER A C 1
ATOM 941 O O . SER A 1 117 ? 25.663 5.930 -33.601 1.00 96.38 117 SER A O 1
ATOM 943 N N . THR A 1 118 ? 26.407 3.854 -33.216 1.00 96.56 118 THR A N 1
ATOM 944 C CA . THR A 1 118 ? 25.261 3.188 -33.858 1.00 96.56 118 THR A CA 1
ATOM 945 C C . THR A 1 118 ? 24.663 2.109 -32.958 1.00 96.56 118 THR A C 1
ATOM 947 O O . THR A 1 118 ? 25.300 1.624 -32.025 1.00 96.56 118 THR A O 1
ATOM 950 N N . TRP A 1 119 ? 23.427 1.689 -33.243 1.00 93.56 119 TRP A N 1
ATOM 951 C CA . TRP A 1 119 ? 22.800 0.579 -32.514 1.00 93.56 119 TRP A CA 1
ATOM 952 C C . TRP A 1 119 ? 23.507 -0.770 -32.719 1.00 93.56 119 TRP A C 1
ATOM 954 O O . TRP A 1 119 ? 23.273 -1.684 -31.933 1.00 93.56 119 TRP A O 1
ATOM 964 N N . GLU A 1 120 ? 24.352 -0.912 -33.744 1.00 96.25 120 GLU A N 1
ATOM 965 C CA . GLU A 1 120 ? 25.146 -2.130 -33.968 1.00 96.25 120 GLU A CA 1
ATOM 966 C C . GLU A 1 120 ? 26.220 -2.317 -32.890 1.00 96.25 120 GLU A C 1
ATOM 968 O O . GLU A 1 120 ? 26.591 -3.445 -32.582 1.00 96.25 120 GLU A O 1
ATOM 973 N N . GLU A 1 121 ? 26.658 -1.224 -32.260 1.00 96.19 121 GLU A N 1
ATOM 974 C CA . GLU A 1 121 ? 27.596 -1.240 -31.134 1.00 96.19 121 GLU A CA 1
ATOM 975 C C . GLU A 1 121 ? 26.909 -1.613 -29.806 1.00 96.19 121 GLU A C 1
ATOM 977 O O . GLU A 1 121 ? 27.579 -1.954 -28.834 1.00 96.19 121 GLU A O 1
ATOM 982 N N . TYR A 1 122 ? 25.569 -1.574 -29.764 1.00 96.25 122 TYR A N 1
ATOM 983 C CA . TYR A 1 122 ? 24.752 -1.840 -28.574 1.00 96.25 122 TYR A CA 1
ATOM 984 C C . TYR A 1 122 ? 23.527 -2.730 -28.890 1.00 96.25 122 TYR A C 1
ATOM 986 O O . TYR A 1 122 ? 22.384 -2.332 -28.623 1.00 96.25 122 TYR A O 1
ATOM 994 N N . PRO A 1 123 ? 23.717 -3.938 -29.456 1.00 96.50 123 PRO A N 1
ATOM 995 C CA . PRO A 1 123 ? 22.616 -4.757 -29.964 1.00 96.50 123 PRO A CA 1
ATOM 996 C C . PRO A 1 123 ? 21.663 -5.229 -28.857 1.00 96.50 123 PRO A C 1
ATOM 998 O O . PRO A 1 123 ? 20.448 -5.193 -29.038 1.00 96.50 123 PRO A O 1
ATOM 1001 N N . GLU A 1 124 ? 22.187 -5.605 -27.688 1.00 97.12 124 GLU A N 1
ATOM 1002 C CA . GLU A 1 124 ? 21.369 -6.025 -26.541 1.00 97.12 124 GLU A CA 1
ATOM 1003 C C . GLU A 1 124 ? 20.512 -4.872 -26.010 1.00 97.12 124 GLU A C 1
ATOM 1005 O O . GLU A 1 124 ? 19.307 -5.026 -25.810 1.00 97.12 124 GLU A O 1
ATOM 1010 N N . MET A 1 125 ? 21.110 -3.686 -25.866 1.00 96.94 125 MET A N 1
ATOM 1011 C CA . MET A 1 125 ? 20.406 -2.490 -25.402 1.00 96.94 125 MET A CA 1
ATOM 1012 C C . MET A 1 125 ? 19.298 -2.073 -26.373 1.00 96.94 125 MET A C 1
ATOM 1014 O O . MET A 1 125 ? 18.223 -1.651 -25.949 1.00 96.94 125 MET A O 1
ATOM 1018 N N . LYS A 1 126 ? 19.528 -2.219 -27.684 1.00 97.12 126 LYS A N 1
ATOM 1019 C CA . LYS A 1 126 ? 18.506 -1.968 -28.706 1.00 97.12 126 LYS A CA 1
ATOM 1020 C C . LYS A 1 126 ? 17.271 -2.841 -28.474 1.00 97.12 126 LYS A C 1
ATOM 1022 O O . LYS A 1 126 ? 16.152 -2.332 -28.491 1.00 97.12 126 LYS A O 1
ATOM 1027 N N . VAL A 1 127 ? 17.485 -4.139 -28.248 1.00 98.06 127 VAL A N 1
ATOM 1028 C CA . VAL A 1 127 ? 16.409 -5.107 -27.996 1.00 98.06 127 VAL A CA 1
ATOM 1029 C C . VAL A 1 127 ? 15.704 -4.799 -26.674 1.00 98.06 127 VAL A C 1
ATOM 1031 O O . VAL A 1 127 ? 14.479 -4.741 -26.650 1.00 98.06 127 VAL A O 1
ATOM 1034 N N . GLN A 1 128 ? 16.451 -4.523 -25.601 1.00 98.06 128 GLN A N 1
ATOM 1035 C CA . GLN A 1 128 ? 15.880 -4.193 -24.290 1.00 98.06 128 GLN A CA 1
ATOM 1036 C C . GLN A 1 128 ? 15.020 -2.926 -24.329 1.00 98.06 128 GLN A C 1
ATOM 1038 O O . GLN A 1 128 ? 13.877 -2.952 -23.881 1.00 98.06 128 GLN A O 1
ATOM 1043 N N . ARG A 1 129 ? 15.518 -1.833 -24.922 1.00 98.19 129 ARG A N 1
ATOM 1044 C CA . ARG A 1 129 ? 14.749 -0.584 -25.047 1.00 98.19 129 ARG A CA 1
ATOM 1045 C C . ARG A 1 129 ? 13.495 -0.762 -25.896 1.00 98.19 129 ARG A C 1
ATOM 1047 O O . ARG A 1 129 ? 12.503 -0.087 -25.635 1.00 98.19 129 ARG A O 1
ATOM 1054 N N . GLN A 1 130 ? 13.525 -1.628 -26.912 1.00 98.12 130 GL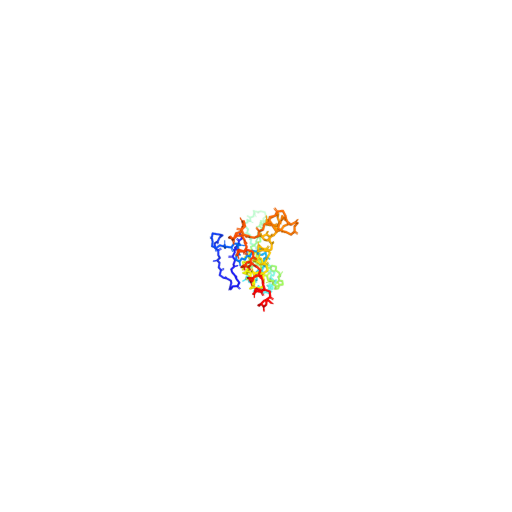N A N 1
ATOM 1055 C CA . GLN A 1 130 ? 12.320 -1.952 -27.676 1.00 98.12 130 GLN A CA 1
ATOM 1056 C C . GLN A 1 130 ? 11.324 -2.738 -26.819 1.00 98.12 130 GLN A C 1
ATOM 1058 O O . GLN A 1 130 ? 10.176 -2.326 -26.717 1.00 98.12 130 GLN A O 1
ATOM 1063 N N . ALA A 1 131 ? 11.783 -3.779 -26.121 1.00 98.56 131 ALA A N 1
ATOM 1064 C CA . ALA A 1 131 ? 10.939 -4.573 -25.234 1.00 98.56 131 ALA A CA 1
ATOM 1065 C C . ALA A 1 131 ? 10.289 -3.725 -24.126 1.00 98.56 131 ALA A C 1
ATOM 1067 O O . ALA A 1 131 ? 9.100 -3.873 -23.867 1.00 98.56 131 ALA A O 1
ATOM 1068 N N . TRP A 1 132 ? 11.024 -2.789 -23.512 1.00 98.69 132 TRP A N 1
ATOM 1069 C CA . TRP A 1 132 ? 10.455 -1.881 -22.508 1.00 98.69 132 TRP A CA 1
ATOM 1070 C C . TRP A 1 132 ? 9.367 -0.975 -23.085 1.00 98.69 132 TRP A C 1
ATOM 1072 O O . TRP A 1 132 ? 8.364 -0.739 -22.424 1.00 98.69 132 TRP A O 1
ATOM 1082 N N . ARG A 1 133 ? 9.534 -0.476 -24.316 1.00 98.56 133 ARG A N 1
ATOM 1083 C CA . ARG A 1 133 ? 8.508 0.341 -24.984 1.00 98.56 133 ARG A CA 1
ATOM 1084 C C . ARG A 1 133 ? 7.274 -0.475 -25.336 1.00 98.56 133 ARG A C 1
ATOM 1086 O O . ARG A 1 133 ? 6.166 0.006 -25.133 1.00 98.56 133 ARG A O 1
ATOM 1093 N N . ASP A 1 134 ? 7.467 -1.684 -25.850 1.00 98.50 134 ASP A N 1
ATOM 1094 C CA . ASP A 1 134 ? 6.366 -2.584 -26.190 1.00 98.50 134 ASP A CA 1
ATOM 1095 C C . ASP A 1 134 ? 5.554 -2.935 -24.938 1.00 98.50 134 ASP A C 1
ATOM 1097 O O . ASP A 1 134 ? 4.326 -2.906 -24.969 1.00 98.50 134 ASP A O 1
ATOM 1101 N N . GLU A 1 135 ? 6.237 -3.175 -23.819 1.00 98.25 135 GLU A N 1
ATOM 1102 C CA . GLU A 1 135 ? 5.605 -3.447 -22.533 1.00 98.25 135 GLU A CA 1
ATOM 1103 C C . GLU A 1 135 ? 4.873 -2.226 -21.961 1.00 98.25 135 GLU A C 1
ATOM 1105 O O . GLU A 1 135 ? 3.728 -2.356 -21.534 1.00 98.25 135 GLU A O 1
ATOM 1110 N N . ILE A 1 136 ? 5.473 -1.029 -22.022 1.00 98.38 136 ILE A N 1
ATOM 1111 C CA . ILE A 1 136 ? 4.786 0.222 -21.657 1.00 98.38 136 ILE A CA 1
ATOM 1112 C C . ILE A 1 136 ? 3.500 0.372 -22.475 1.00 98.38 136 ILE A C 1
ATOM 1114 O O . ILE A 1 136 ? 2.439 0.569 -21.895 1.00 98.38 136 ILE A O 1
ATOM 1118 N N . ASN A 1 137 ? 3.570 0.215 -23.800 1.00 97.88 137 ASN A N 1
ATOM 1119 C CA . ASN A 1 137 ? 2.399 0.336 -24.672 1.00 97.88 137 ASN A CA 1
ATOM 1120 C C . ASN A 1 137 ? 1.327 -0.717 -24.344 1.00 97.88 137 ASN A C 1
ATOM 1122 O O . ASN A 1 137 ? 0.135 -0.426 -24.401 1.00 97.88 137 ASN A O 1
ATOM 1126 N N . ARG A 1 138 ? 1.737 -1.946 -24.002 1.00 97.69 138 ARG A N 1
ATOM 1127 C CA . ARG A 1 138 ? 0.824 -3.022 -23.594 1.00 97.69 138 ARG A CA 1
ATOM 1128 C C . ARG A 1 138 ? 0.089 -2.669 -22.300 1.00 97.69 138 ARG A C 1
ATOM 1130 O O . ARG A 1 138 ? -1.120 -2.887 -22.214 1.00 97.69 138 ARG A O 1
ATOM 1137 N N . LEU A 1 139 ? 0.810 -2.149 -21.308 1.00 96.56 139 LEU A N 1
ATOM 1138 C CA . LEU A 1 139 ? 0.251 -1.740 -20.020 1.00 96.56 139 LEU A CA 1
ATOM 1139 C C . LEU A 1 139 ? -0.667 -0.520 -20.177 1.00 96.56 139 LEU A C 1
ATOM 1141 O O . LEU A 1 139 ? -1.797 -0.560 -19.701 1.00 96.56 139 LEU A O 1
ATOM 1145 N N . GLU A 1 140 ? -0.243 0.502 -20.926 1.00 94.81 140 GLU A N 1
ATOM 1146 C CA . GLU A 1 140 ? -1.043 1.705 -21.218 1.00 94.81 140 GLU A CA 1
ATOM 1147 C C . GLU A 1 140 ? -2.322 1.390 -22.015 1.00 94.81 140 GLU A C 1
ATOM 1149 O O . GLU A 1 140 ? -3.298 2.121 -21.914 1.00 94.81 140 GLU A O 1
ATOM 1154 N N . ALA A 1 141 ? -2.347 0.304 -22.795 1.00 93.50 141 ALA A N 1
ATOM 1155 C CA . ALA A 1 141 ? -3.542 -0.135 -23.521 1.00 93.50 141 ALA A CA 1
ATOM 1156 C C . ALA A 1 141 ? -4.536 -0.947 -22.668 1.00 93.50 141 ALA A C 1
ATOM 1158 O O . ALA A 1 141 ? -5.662 -1.179 -23.109 1.00 93.50 141 ALA A O 1
ATOM 1159 N N . THR A 1 142 ? -4.100 -1.445 -21.507 1.00 80.44 142 THR A N 1
ATOM 1160 C CA . THR A 1 142 ? -4.905 -2.299 -20.613 1.00 80.44 142 THR A CA 1
ATOM 1161 C C . THR A 1 142 ? -5.415 -1.538 -19.383 1.00 80.44 142 THR A C 1
ATOM 1163 O O . THR A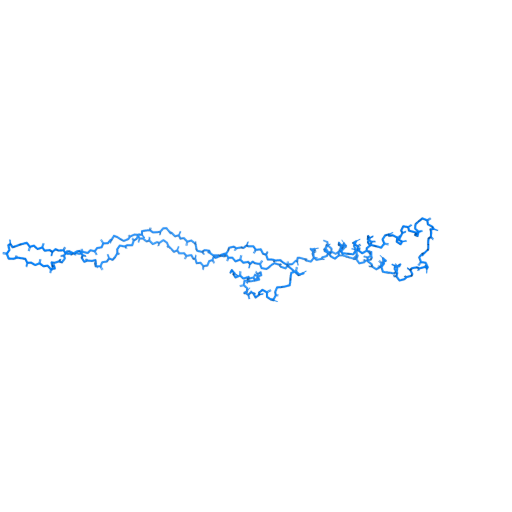 1 142 ? -6.368 -1.992 -18.752 1.00 80.44 142 THR A O 1
ATOM 1166 N N . SER A 1 143 ? -4.772 -0.416 -19.049 1.00 65.25 143 SER A N 1
ATOM 1167 C CA . SER A 1 143 ? -5.188 0.536 -18.014 1.00 65.25 143 SER A CA 1
ATOM 1168 C C . SER A 1 143 ? -6.321 1.438 -18.492 1.00 65.25 143 SER A C 1
ATOM 1170 O O . SER A 1 143 ? -7.105 1.853 -17.616 1.00 65.25 143 SER A O 1
#

Radius of gyration: 36.55 Å; chains: 1; bounding box: 60×24×112 Å

Foldseek 3Di:
DFEAEPVGDTDDPVRDDVLFWDKDKDKDFDDKFAKDDWDDWDWDWDFPDADPVGDTDTDTDTPDDTDDTDHIDTDIDIYIYTDTDDLLRNLVVLLVVLVVVVVVCVVVVVCCVVVVDHCVVVVVVVVSNVVSVVSNVVSVVVD

pLDDT: mean 95.23, std 3.64, range [65.25, 98.69]

Secondary structure (DSSP, 8-state):
-EEE-TTS-EE-GGG--TTTEEEEEEEEEEEEEPPB--B--EEEEEEEEE-TTS-EEEEEEEEE--B--B--EEEEEEEEEEEEPPHHHHHHHHHHHHHHHHHHTHHHHHHHHTTSS-GGG-HHHHHHHHHHHHHHHHHHTT-

Organism: NCBI:txid2763645